Protein AF-A0A2K3K5L6-F1 (afdb_monomer_lite)

Sequence (52 aa):
VGKLSSTSTSESVNSMGTSDIVLVAGGTGGVGRRVVDVLRKKGIPVRVLVLF

InterPro domains:
  IPR036291 NAD(P)-binding domain superfamily [SSF51735] (14-50)

Organism: Trifolium pratense (NCBI:txid57577)

Foldseek 3Di:
DDDPPPPPPPDDPPPDPPQQEAEQEPLVDPVSVVVVVVCVVVVGHYDYHDDD

pLDDT: mean 72.41, std 16.22, range [45.38, 90.94]

Secondary structure (DSSP, 8-state):
-----------------S---EEEETTTSHHHHHHHHHHHHTT--EEEE---

Radius of gyration: 14.43 Å; chains: 1; bounding box: 44×23×34 Å

Structure (mmCIF, N/CA/C/O backbone):
data_AF-A0A2K3K5L6-F1
#
_entry.id   AF-A0A2K3K5L6-F1
#
loop_
_atom_site.group_PDB
_atom_site.id
_atom_site.type_symbol
_atom_site.label_atom_id
_atom_site.label_alt_id
_atom_site.label_comp_id
_atom_site.label_asym_id
_atom_site.label_entity_id
_atom_site.label_seq_id
_atom_site.pdbx_PDB_ins_code
_atom_site.Cartn_x
_atom_site.Cartn_y
_atom_site.Cartn_z
_atom_site.occupancy
_atom_site.B_iso_or_equiv
_atom_site.auth_seq_id
_atom_site.auth_comp_id
_atom_site.auth_asym_id
_atom_site.auth_atom_id
_atom_site.pdbx_PDB_model_num
ATOM 1 N N . VAL A 1 1 ? 31.679 11.249 18.301 1.00 45.94 1 VAL A N 1
ATOM 2 C CA . VAL A 1 1 ? 30.470 10.761 19.010 1.00 45.94 1 VAL A CA 1
ATOM 3 C C . VAL A 1 1 ? 29.497 11.930 19.132 1.00 45.94 1 VAL A C 1
ATOM 5 O O . VAL A 1 1 ? 29.928 12.983 19.576 1.00 45.94 1 VAL A O 1
ATOM 8 N N . GLY A 1 2 ? 28.242 11.765 18.692 1.00 45.50 2 GLY A N 1
ATOM 9 C CA . GLY A 1 2 ? 27.205 12.818 18.612 1.00 45.50 2 GLY A CA 1
ATOM 10 C C . GLY A 1 2 ? 26.964 13.244 17.156 1.00 45.50 2 GLY A C 1
ATOM 11 O O . GLY A 1 2 ? 27.928 13.482 16.445 1.00 45.50 2 GLY A O 1
ATOM 12 N N . LYS A 1 3 ? 25.751 13.294 16.598 1.00 45.38 3 LYS A N 1
ATOM 13 C CA . LYS A 1 3 ? 24.402 13.553 17.127 1.00 45.38 3 LYS A CA 1
ATOM 14 C C . LYS A 1 3 ? 23.399 12.609 16.436 1.00 45.38 3 LYS A C 1
ATOM 16 O O . LYS A 1 3 ? 23.421 12.488 15.216 1.00 45.38 3 LYS A O 1
ATOM 21 N N . LEU A 1 4 ? 22.520 11.967 17.208 1.00 55.56 4 LEU A N 1
ATOM 22 C CA . LEU A 1 4 ? 21.322 11.283 16.706 1.00 55.56 4 LEU A CA 1
ATOM 23 C C . LEU A 1 4 ? 20.353 12.349 16.175 1.00 55.56 4 LEU A C 1
ATOM 25 O O . LEU A 1 4 ? 19.632 12.971 16.951 1.00 55.56 4 LEU A O 1
ATOM 29 N N . SER A 1 5 ? 20.350 12.587 14.865 1.00 50.84 5 SER A N 1
ATOM 30 C CA . SER A 1 5 ? 19.266 13.326 14.217 1.00 50.84 5 SER A CA 1
ATOM 31 C C . SER A 1 5 ? 18.050 12.407 14.135 1.00 50.84 5 SER A C 1
ATOM 33 O O . SER A 1 5 ? 17.864 11.689 13.156 1.00 50.84 5 SER A O 1
ATOM 35 N N . SER A 1 6 ? 17.232 12.387 15.190 1.00 54.03 6 SER A N 1
ATOM 36 C CA . SER A 1 6 ? 15.860 11.898 15.078 1.00 54.03 6 SER A CA 1
ATOM 37 C C . SER A 1 6 ? 15.087 12.913 14.241 1.00 54.03 6 SER A C 1
ATOM 39 O O . SER A 1 6 ? 14.611 13.927 14.755 1.00 54.03 6 SER A O 1
ATOM 41 N N . THR A 1 7 ? 15.007 12.680 12.935 1.00 49.75 7 THR A N 1
ATOM 42 C CA . THR A 1 7 ? 14.093 13.425 12.070 1.00 49.75 7 THR A CA 1
ATOM 43 C C . THR A 1 7 ? 12.676 12.985 12.422 1.00 49.75 7 THR A C 1
ATOM 45 O O . THR A 1 7 ? 12.127 12.053 11.840 1.00 49.75 7 THR A O 1
ATOM 48 N N . SER A 1 8 ? 12.101 13.613 13.444 1.00 55.47 8 SER A N 1
ATOM 49 C CA . SER A 1 8 ? 10.672 13.549 13.717 1.00 55.47 8 SER A CA 1
ATOM 50 C C . SER A 1 8 ? 9.984 14.354 12.621 1.00 55.47 8 SER A C 1
ATOM 52 O O . SER A 1 8 ? 9.802 15.561 12.750 1.00 55.47 8 SER A O 1
ATOM 54 N N . THR A 1 9 ? 9.667 13.700 11.505 1.00 48.75 9 THR A N 1
ATOM 55 C CA . THR A 1 9 ? 8.833 14.276 10.449 1.00 48.75 9 THR A CA 1
ATOM 56 C C . THR A 1 9 ? 7.412 14.410 10.992 1.00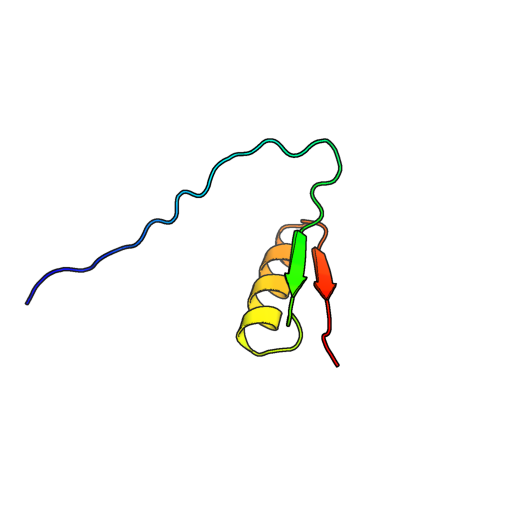 48.75 9 THR A C 1
ATOM 58 O O . THR A 1 9 ? 6.578 13.521 10.843 1.00 48.75 9 THR A O 1
ATOM 61 N N . SER A 1 10 ? 7.142 15.509 11.693 1.00 61.00 10 SER A N 1
ATOM 62 C CA . SER A 1 10 ? 5.788 15.959 11.993 1.00 61.00 10 SER A CA 1
ATOM 63 C C . SER A 1 10 ? 5.223 16.614 10.734 1.00 61.00 10 SER A C 1
ATOM 65 O O . SER A 1 10 ? 5.214 17.838 10.601 1.00 61.00 10 SER A O 1
ATOM 67 N N . GLU A 1 11 ? 4.817 15.796 9.767 1.00 52.31 11 GLU A N 1
ATOM 68 C CA . GL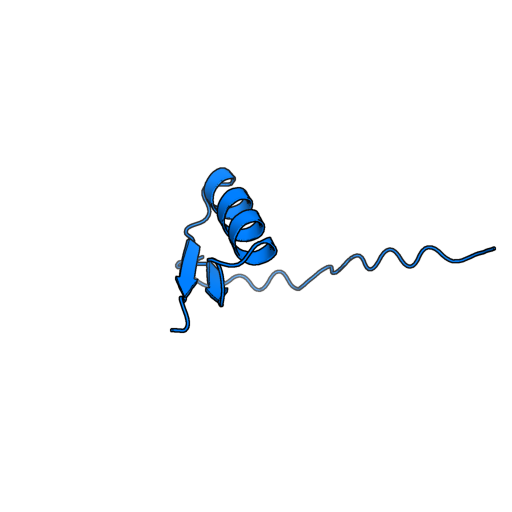U A 1 11 ? 4.104 16.287 8.593 1.00 52.31 11 GLU A CA 1
ATOM 69 C C . GLU A 1 11 ? 2.648 16.578 8.967 1.00 52.31 11 GLU A C 1
ATOM 71 O O . GLU A 1 11 ? 1.857 15.683 9.249 1.00 52.31 11 GLU A O 1
ATOM 76 N N . SER A 1 12 ? 2.364 17.881 9.039 1.00 52.97 12 SER A N 1
ATOM 77 C CA . SER A 1 12 ? 1.136 18.550 8.606 1.00 52.97 12 SER A CA 1
ATOM 78 C C . SER A 1 12 ? -0.156 17.726 8.704 1.00 52.97 12 SER A C 1
ATOM 80 O O . SER A 1 12 ? -0.499 16.942 7.821 1.00 52.97 12 SER A O 1
ATOM 82 N N . VAL A 1 13 ? -0.936 18.007 9.752 1.00 50.94 13 VAL A N 1
ATOM 83 C CA . VAL A 1 13 ? -2.351 17.630 9.849 1.00 50.94 13 VAL A CA 1
ATOM 84 C C . VAL A 1 13 ? -3.150 18.513 8.882 1.00 50.94 13 VAL A C 1
ATOM 86 O O . VAL A 1 13 ? -3.829 19.452 9.288 1.00 50.94 13 VAL A O 1
ATOM 89 N N . ASN A 1 14 ? -3.029 18.262 7.580 1.00 51.81 14 ASN A N 1
ATOM 90 C CA . ASN A 1 14 ? -3.991 18.772 6.613 1.00 51.81 14 ASN A CA 1
ATOM 91 C C . ASN A 1 14 ? -5.230 17.885 6.718 1.00 51.81 14 ASN A C 1
ATOM 93 O O . ASN A 1 14 ? -5.209 16.729 6.301 1.00 51.81 14 ASN A O 1
ATOM 97 N N . SER A 1 15 ? -6.294 18.409 7.325 1.00 59.00 15 SER A N 1
ATOM 98 C CA . SER A 1 15 ? -7.608 17.770 7.337 1.00 59.00 15 SER A CA 1
ATOM 99 C C . SER A 1 15 ? -8.106 17.639 5.894 1.00 59.00 15 SER A C 1
ATOM 101 O O . SER A 1 15 ? -8.657 18.588 5.330 1.00 59.00 15 SER A O 1
ATOM 103 N N . MET A 1 16 ? -7.850 16.491 5.269 1.00 53.72 16 MET A N 1
ATOM 104 C CA . MET A 1 16 ? -8.283 16.190 3.909 1.00 53.72 16 MET A CA 1
ATOM 105 C C . MET A 1 16 ? -9.764 15.797 3.959 1.00 53.72 16 MET A C 1
ATOM 107 O O . MET A 1 16 ? -10.164 14.937 4.737 1.00 53.72 16 MET A O 1
ATOM 111 N N . GLY A 1 17 ? -10.606 16.467 3.176 1.00 48.06 17 GLY A N 1
ATOM 112 C CA . GLY A 1 17 ? -12.049 16.238 3.185 1.00 48.06 17 GLY A CA 1
ATOM 113 C C . GLY A 1 17 ? -12.414 14.795 2.830 1.00 48.06 17 GLY A C 1
ATOM 114 O O . GLY A 1 17 ? -12.007 14.315 1.780 1.00 48.06 17 GLY A O 1
ATOM 115 N N . THR A 1 18 ? -13.167 14.140 3.723 1.00 57.91 18 THR A N 1
ATOM 116 C CA . THR A 1 18 ? -14.077 12.978 3.547 1.00 57.91 18 THR A CA 1
ATOM 117 C C . THR A 1 18 ? -13.637 11.791 2.674 1.00 57.91 18 THR A C 1
ATOM 119 O O . THR A 1 18 ? -14.437 10.906 2.377 1.00 57.91 18 THR A O 1
ATOM 122 N N . SER A 1 19 ? -12.382 11.719 2.250 1.00 60.31 19 SER A N 1
ATOM 123 C CA . SER A 1 19 ? -11.834 10.682 1.381 1.00 60.31 19 SER A CA 1
ATOM 124 C C . SER A 1 19 ? -10.355 10.500 1.708 1.00 60.31 19 SER A C 1
ATOM 126 O O . SER A 1 19 ? -9.480 10.787 0.893 1.00 60.31 19 SER A O 1
ATOM 128 N N . ASP A 1 20 ? -10.091 10.016 2.923 1.00 69.94 20 ASP A N 1
ATOM 129 C CA . ASP A 1 20 ? -8.766 9.719 3.488 1.00 69.94 20 ASP A CA 1
ATOM 130 C C . ASP A 1 20 ? -8.089 8.509 2.815 1.00 69.94 20 ASP A C 1
ATOM 132 O O . ASP A 1 20 ? -7.665 7.554 3.466 1.00 69.94 20 ASP A O 1
ATOM 136 N N . ILE A 1 21 ? -8.030 8.496 1.483 1.00 75.88 21 ILE A N 1
ATOM 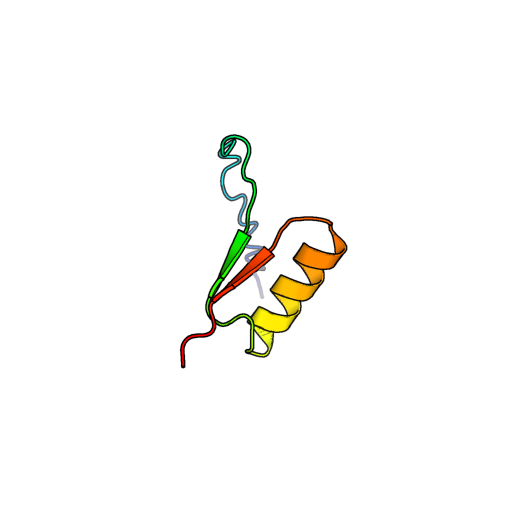137 C CA . ILE A 1 21 ? -7.436 7.404 0.717 1.00 75.88 21 ILE A CA 1
ATOM 138 C C . ILE A 1 21 ? -5.945 7.684 0.522 1.00 75.88 21 ILE A C 1
ATOM 140 O O . ILE A 1 21 ? -5.562 8.620 -0.178 1.00 75.88 21 ILE A O 1
ATOM 144 N N . VAL A 1 22 ? -5.090 6.830 1.087 1.00 83.06 22 VAL A N 1
ATOM 145 C CA . VAL A 1 22 ? -3.631 6.937 0.942 1.00 83.06 22 VAL A CA 1
ATOM 146 C C . VAL A 1 22 ? -3.180 6.234 -0.335 1.00 83.06 22 VAL A C 1
ATOM 148 O O . VAL A 1 22 ? -3.407 5.034 -0.500 1.00 83.06 22 VAL A O 1
ATOM 151 N N . LEU A 1 23 ? -2.510 6.959 -1.234 1.00 85.00 23 LEU A N 1
ATOM 152 C CA . LEU A 1 23 ? -1.891 6.390 -2.431 1.00 85.00 23 LEU A CA 1
ATOM 153 C C . LEU A 1 23 ? -0.431 6.022 -2.151 1.00 85.00 23 LEU A C 1
ATOM 155 O O . LEU A 1 23 ? 0.390 6.890 -1.871 1.00 85.00 23 LEU A O 1
ATOM 159 N N . VAL A 1 24 ? -0.088 4.741 -2.279 1.00 84.50 24 VAL A N 1
ATOM 160 C CA . VAL A 1 24 ? 1.300 4.268 -2.207 1.00 84.50 24 VAL A CA 1
ATOM 161 C C . VAL A 1 24 ? 1.781 3.913 -3.609 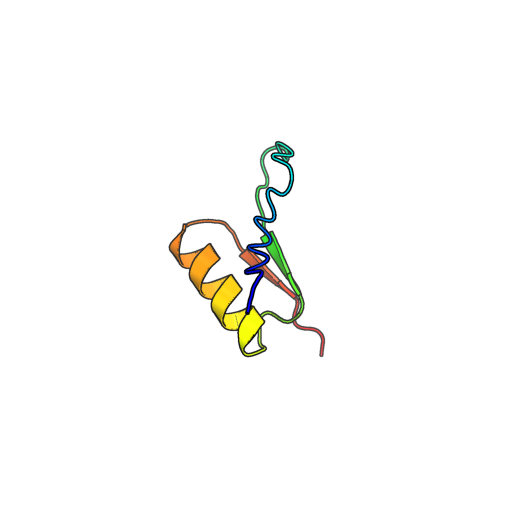1.00 84.50 24 VAL A C 1
ATOM 163 O O . VAL A 1 24 ? 1.413 2.871 -4.157 1.00 84.50 24 VAL A O 1
ATOM 166 N N . ALA A 1 25 ? 2.619 4.769 -4.190 1.00 87.31 25 ALA A N 1
ATOM 167 C CA . ALA A 1 25 ? 3.358 4.443 -5.406 1.00 87.31 25 ALA A CA 1
ATOM 168 C C . ALA A 1 25 ? 4.453 3.410 -5.104 1.00 87.31 25 ALA A C 1
ATOM 170 O O . ALA A 1 25 ? 5.142 3.505 -4.090 1.00 87.31 25 ALA A O 1
ATOM 171 N N . GLY A 1 26 ? 4.591 2.386 -5.950 1.00 84.12 26 GLY A N 1
ATOM 172 C CA . GLY A 1 26 ? 5.594 1.335 -5.744 1.00 84.12 26 GLY A CA 1
ATOM 173 C C . GLY A 1 26 ? 5.317 0.448 -4.522 1.00 84.12 26 GLY A C 1
ATOM 174 O O . GLY A 1 26 ? 6.241 -0.124 -3.942 1.00 84.12 26 GLY A O 1
ATOM 175 N N . GLY A 1 27 ? 4.046 0.300 -4.122 1.00 84.19 27 GLY A N 1
ATOM 176 C CA . GLY A 1 27 ? 3.635 -0.529 -2.977 1.00 84.19 27 GLY A CA 1
ATOM 177 C C . GLY A 1 27 ? 3.917 -2.034 -3.125 1.00 84.19 27 GLY A C 1
ATOM 178 O O . GLY A 1 27 ? 3.688 -2.798 -2.191 1.00 84.19 27 GLY A O 1
ATOM 179 N N . THR A 1 28 ? 4.419 -2.469 -4.280 1.00 85.00 28 THR A N 1
ATOM 180 C CA . THR A 1 28 ? 4.878 -3.840 -4.547 1.00 85.00 28 THR A CA 1
ATOM 181 C C . THR A 1 28 ? 6.328 -4.083 -4.121 1.00 85.00 28 THR A C 1
ATOM 183 O O . THR A 1 28 ? 6.697 -5.232 -3.882 1.00 85.00 28 THR A O 1
ATOM 186 N N . GLY A 1 29 ? 7.144 -3.030 -3.985 1.00 84.69 29 GLY A N 1
ATOM 187 C CA . GLY A 1 29 ? 8.539 -3.124 -3.546 1.00 84.69 29 GLY A CA 1
ATOM 188 C C . GLY A 1 29 ? 8.677 -3.428 -2.049 1.00 84.69 29 GLY A C 1
ATOM 189 O O . GLY A 1 29 ? 7.716 -3.348 -1.289 1.00 84.69 29 GLY A O 1
ATOM 190 N N . GLY A 1 30 ? 9.890 -3.747 -1.585 1.00 87.12 30 GLY A N 1
ATOM 191 C CA . GLY A 1 30 ? 10.114 -4.204 -0.204 1.00 87.12 30 GLY A CA 1
ATOM 192 C C . GLY A 1 30 ? 9.634 -3.231 0.884 1.00 87.12 30 GLY A C 1
ATOM 193 O O . GLY A 1 30 ? 9.010 -3.655 1.859 1.00 87.12 30 GLY A O 1
ATOM 194 N N . VAL A 1 31 ? 9.892 -1.929 0.711 1.00 86.25 31 VAL A N 1
ATOM 195 C CA . VAL A 1 31 ? 9.443 -0.878 1.645 1.00 86.25 31 VAL A CA 1
ATOM 196 C C . VAL A 1 31 ? 7.974 -0.527 1.410 1.00 86.25 31 VAL A C 1
ATOM 198 O O . VAL A 1 31 ? 7.203 -0.480 2.366 1.00 86.25 31 VAL A O 1
ATOM 201 N N . GLY A 1 32 ? 7.564 -0.369 0.148 1.00 87.19 32 GLY A N 1
ATOM 202 C CA . GLY A 1 32 ? 6.180 -0.061 -0.215 1.00 87.19 32 GLY A CA 1
ATOM 203 C C . GLY A 1 32 ? 5.189 -1.091 0.334 1.00 87.19 32 GLY A C 1
ATOM 204 O O . GLY A 1 32 ? 4.180 -0.718 0.927 1.00 87.19 32 GLY A O 1
ATOM 205 N N . ARG A 1 33 ? 5.535 -2.382 0.266 1.00 88.94 33 ARG A N 1
ATOM 206 C CA . ARG A 1 33 ? 4.749 -3.490 0.829 1.00 88.94 33 ARG A CA 1
ATOM 207 C C . ARG A 1 33 ? 4.536 -3.331 2.335 1.00 88.94 33 ARG A C 1
ATOM 209 O O . ARG A 1 33 ? 3.426 -3.537 2.815 1.00 88.94 33 ARG A O 1
ATOM 216 N N . ARG A 1 34 ? 5.582 -2.950 3.079 1.00 90.81 34 ARG A N 1
ATOM 217 C CA . ARG A 1 34 ? 5.512 -2.743 4.537 1.00 90.81 34 ARG A CA 1
ATOM 218 C C . ARG A 1 34 ? 4.638 -1.551 4.900 1.00 90.81 34 ARG A C 1
ATOM 220 O O . ARG A 1 34 ? 3.821 -1.663 5.806 1.00 90.81 34 ARG A O 1
ATOM 227 N N . VAL A 1 35 ? 4.776 -0.439 4.183 1.00 87.50 35 VAL A N 1
ATOM 228 C CA . VAL A 1 35 ? 3.955 0.758 4.414 1.00 87.50 35 VAL A CA 1
ATOM 229 C C . VAL A 1 35 ? 2.478 0.457 4.150 1.00 87.50 35 VAL A C 1
ATOM 231 O O . VAL A 1 35 ? 1.632 0.764 4.987 1.00 87.50 35 VAL A O 1
ATOM 234 N N . VAL A 1 36 ? 2.169 -0.225 3.043 1.00 87.94 36 VAL A N 1
ATOM 235 C CA . VAL A 1 36 ? 0.800 -0.653 2.714 1.00 87.94 36 VAL A CA 1
ATOM 236 C C . VAL A 1 36 ? 0.233 -1.579 3.788 1.00 87.94 36 VAL A C 1
ATOM 238 O O . VAL A 1 36 ? -0.916 -1.409 4.183 1.00 87.94 36 VAL A O 1
ATOM 241 N N . ASP A 1 37 ? 1.022 -2.534 4.285 1.00 90.94 37 ASP A N 1
ATOM 242 C CA . ASP A 1 37 ? 0.577 -3.478 5.314 1.00 90.94 37 ASP A CA 1
ATOM 243 C C . ASP A 1 37 ? 0.276 -2.778 6.651 1.00 90.94 37 ASP A C 1
ATOM 245 O O . ASP A 1 37 ? -0.753 -3.032 7.275 1.00 90.94 37 ASP A O 1
ATOM 249 N N . VAL A 1 38 ? 1.120 -1.826 7.062 1.00 90.56 38 VAL A N 1
ATOM 250 C CA . VAL A 1 38 ? 0.893 -1.017 8.272 1.00 90.56 38 VAL A CA 1
ATOM 251 C C . VAL A 1 38 ? -0.361 -0.155 8.138 1.00 90.56 38 VAL A C 1
ATOM 253 O O . VAL A 1 38 ? -1.166 -0.100 9.065 1.00 90.56 38 VAL A O 1
ATOM 256 N N . LEU A 1 39 ? -0.549 0.511 6.998 1.00 87.88 39 LEU A N 1
ATOM 257 C CA . LEU A 1 39 ? -1.713 1.368 6.766 1.00 87.88 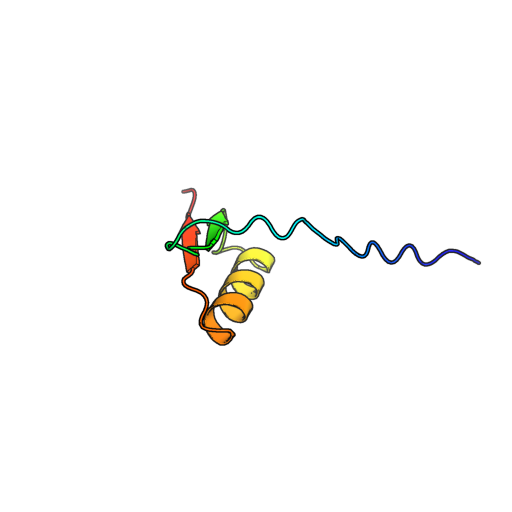39 LEU A CA 1
ATOM 258 C C . LEU A 1 39 ? -3.016 0.556 6.684 1.00 87.88 39 LEU A C 1
ATOM 260 O O . LEU A 1 39 ? -4.018 0.954 7.276 1.00 87.88 39 LEU A O 1
ATOM 264 N N . ARG A 1 40 ? -2.986 -0.627 6.055 1.00 86.44 40 ARG A N 1
ATOM 265 C CA . ARG A 1 40 ? -4.123 -1.562 6.033 1.00 86.44 40 ARG A CA 1
ATOM 266 C C . ARG A 1 40 ? -4.474 -2.084 7.424 1.00 86.44 40 ARG A C 1
ATOM 268 O O . ARG A 1 40 ? -5.648 -2.112 7.774 1.00 86.44 40 ARG A O 1
ATOM 275 N N . LYS A 1 41 ? -3.477 -2.444 8.240 1.00 88.62 41 LYS A N 1
ATOM 276 C CA . LYS A 1 41 ? -3.683 -2.872 9.639 1.00 88.62 41 LYS A CA 1
ATOM 277 C C . LYS A 1 41 ? -4.315 -1.790 10.510 1.00 88.62 41 LYS A C 1
ATOM 279 O O . LYS A 1 41 ? -5.033 -2.110 11.448 1.00 88.62 41 LYS A O 1
ATOM 284 N N . LYS A 1 42 ? -4.066 -0.519 10.196 1.00 85.75 42 LYS A N 1
ATOM 285 C CA . LYS A 1 42 ? -4.658 0.633 10.888 1.00 85.75 42 LYS A CA 1
ATOM 286 C C . LYS A 1 42 ? -6.080 0.966 10.419 1.00 85.75 42 LYS A C 1
ATOM 288 O O . LYS A 1 42 ? -6.667 1.903 10.945 1.00 85.75 42 LYS A O 1
ATOM 293 N N . GLY A 1 43 ? -6.628 0.230 9.447 1.00 83.31 43 GLY A N 1
ATOM 294 C CA . GLY A 1 43 ? -7.968 0.475 8.908 1.00 83.31 43 GLY A CA 1
ATOM 295 C C . GLY A 1 43 ? -8.055 1.689 7.981 1.00 83.31 43 GLY A C 1
ATOM 296 O O . GLY A 1 43 ? -9.153 2.140 7.672 1.00 83.31 43 GLY A O 1
ATOM 297 N N . ILE A 1 44 ? -6.915 2.219 7.528 1.00 84.06 44 ILE A N 1
ATOM 298 C CA . ILE A 1 44 ? -6.875 3.348 6.597 1.00 84.06 44 ILE A CA 1
ATOM 29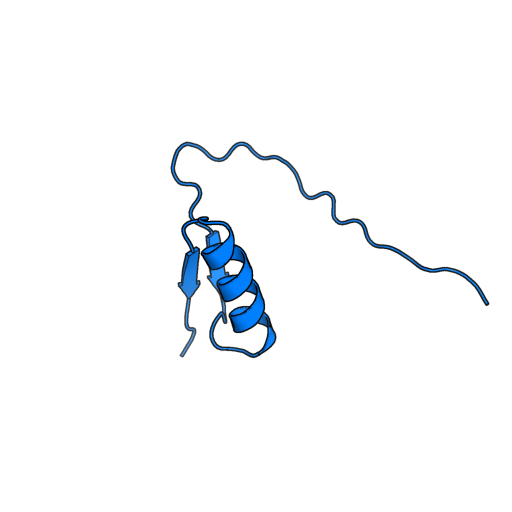9 C C . ILE A 1 44 ? -7.066 2.791 5.180 1.00 84.06 44 ILE A C 1
ATOM 301 O O . ILE A 1 44 ? -6.395 1.819 4.813 1.00 84.06 44 ILE A O 1
ATOM 305 N N . PRO A 1 45 ? -7.959 3.360 4.355 1.00 82.12 45 PRO A N 1
ATOM 306 C CA . PRO A 1 45 ? -8.122 2.915 2.980 1.00 82.12 45 PRO A CA 1
ATOM 307 C C . PRO A 1 45 ? -6.871 3.261 2.156 1.00 82.12 45 PRO A C 1
ATOM 309 O O . PRO A 1 45 ? -6.508 4.422 1.988 1.00 82.12 45 PRO A O 1
ATOM 312 N N . VAL A 1 46 ? -6.197 2.235 1.623 1.00 86.56 46 VAL A N 1
ATOM 313 C CA . VAL A 1 46 ? -4.952 2.379 0.845 1.00 86.56 46 VAL A CA 1
ATOM 314 C C . VAL A 1 46 ? -5.162 1.943 -0.597 1.00 86.56 46 VAL A C 1
ATOM 316 O O . VAL A 1 46 ? -5.597 0.818 -0.856 1.00 86.56 46 VAL A O 1
ATOM 319 N N . ARG A 1 47 ? -4.755 2.789 -1.543 1.00 84.81 47 ARG A N 1
ATOM 320 C CA . ARG A 1 47 ? -4.612 2.450 -2.961 1.00 84.81 47 ARG A CA 1
ATOM 321 C C . ARG A 1 47 ? -3.138 2.290 -3.297 1.00 84.81 47 ARG A C 1
ATOM 323 O O . ARG A 1 47 ? -2.315 3.111 -2.913 1.00 84.81 47 ARG A O 1
ATOM 330 N N . VAL A 1 48 ? -2.794 1.223 -4.008 1.00 86.25 48 VAL A N 1
ATOM 331 C CA . VAL A 1 48 ? -1.415 0.967 -4.438 1.00 86.25 48 VAL A CA 1
ATOM 332 C C . VAL A 1 48 ? -1.312 1.248 -5.923 1.00 86.25 48 VAL A C 1
ATOM 334 O O . VAL A 1 48 ? -2.057 0.661 -6.705 1.00 86.25 48 VAL A O 1
ATOM 337 N N . LEU A 1 49 ? -0.387 2.125 -6.303 1.00 84.69 49 LEU A N 1
ATOM 338 C CA . LEU A 1 49 ? -0.038 2.345 -7.698 1.00 84.69 49 LEU A CA 1
ATOM 339 C C . LEU A 1 49 ? 1.150 1.449 -8.047 1.00 84.69 49 LEU A C 1
ATOM 341 O O . LEU A 1 49 ? 2.254 1.620 -7.522 1.00 84.69 49 LEU A O 1
ATOM 345 N N . VAL A 1 50 ? 0.894 0.477 -8.919 1.00 78.50 50 VAL A N 1
ATOM 346 C CA . VAL A 1 50 ? 1.921 -0.373 -9.517 1.00 78.50 50 VAL A CA 1
ATOM 347 C C . VAL A 1 50 ? 2.345 0.300 -10.813 1.00 78.50 50 VAL A C 1
ATOM 349 O O . VAL A 1 50 ? 1.565 0.351 -11.760 1.00 78.50 50 VAL A O 1
ATOM 352 N N . LEU A 1 51 ? 3.547 0.874 -10.821 1.00 67.56 51 LEU A N 1
ATOM 353 C CA . LEU A 1 51 ? 4.174 1.323 -12.057 1.00 67.56 51 LEU A CA 1
ATOM 354 C C . LEU A 1 51 ? 4.776 0.068 -12.708 1.00 67.56 51 LEU A C 1
ATOM 356 O O . LEU A 1 51 ? 5.647 -0.556 -12.097 1.00 67.56 51 LEU A O 1
ATOM 360 N N . PHE A 1 52 ? 4.222 -0.349 -13.849 1.00 58.59 52 PHE A N 1
ATOM 361 C CA . PHE A 1 52 ? 4.806 -1.387 -14.705 1.00 58.59 52 PHE A CA 1
ATOM 362 C C . PHE A 1 52 ? 5.977 -0.816 -15.501 1.00 58.59 52 PHE A C 1
ATOM 364 O O . PHE A 1 52 ? 5.902 0.382 -15.860 1.00 58.59 52 PHE A O 1
#